Protein AF-A0A5B8VPE6-F1 (afdb_monomer_lite)

Organism: NCBI:txid496057

Secondary structure (DSSP, 8-state):
-PPP-HHHHHHTSBGGGSTT--HHHHHHHHHTT--BHHHHHTS-HHHHHHHHGGGGG--

Structure (mmCIF, N/CA/C/O backbone):
data_AF-A0A5B8VPE6-F1
#
_entry.id   AF-A0A5B8VPE6-F1
#
loop_
_atom_site.group_PDB
_atom_site.id
_atom_site.type_symbol
_atom_site.label_atom_id
_atom_site.label_alt_id
_atom_site.label_comp_id
_atom_site.label_asym_id
_atom_site.label_entity_id
_atom_site.label_seq_id
_atom_site.pdbx_PDB_ins_code
_atom_site.Cartn_x
_atom_site.Cartn_y
_atom_site.Cartn_z
_atom_site.occupancy
_atom_site.B_iso_or_equiv
_atom_site.auth_seq_id
_atom_site.auth_comp_id
_atom_site.auth_asym_id
_atom_site.auth_atom_id
_atom_site.pdbx_PDB_model_num
ATOM 1 N N . MET A 1 1 ? 8.301 -11.842 -28.275 1.00 53.31 1 MET A N 1
ATOM 2 C CA . MET A 1 1 ? 7.914 -10.642 -27.503 1.00 53.31 1 MET A CA 1
ATOM 3 C C . MET A 1 1 ? 8.399 -10.845 -26.080 1.00 53.31 1 MET A C 1
ATOM 5 O O . MET A 1 1 ? 8.017 -11.839 -25.480 1.00 53.31 1 MET A O 1
ATOM 9 N N . ALA A 1 2 ? 9.296 -9.995 -25.581 1.00 67.56 2 ALA A N 1
ATOM 10 C CA . ALA A 1 2 ? 9.684 -10.029 -24.174 1.00 67.56 2 ALA A CA 1
ATOM 11 C C . ALA A 1 2 ? 8.592 -9.311 -23.373 1.00 67.56 2 ALA A C 1
ATOM 13 O O . ALA A 1 2 ? 8.332 -8.135 -23.616 1.00 67.56 2 ALA A O 1
ATOM 14 N N . PHE A 1 3 ? 7.909 -10.029 -22.485 1.00 79.25 3 PHE A N 1
ATOM 15 C CA . PHE A 1 3 ? 7.001 -9.411 -21.522 1.00 79.25 3 PHE A CA 1
ATOM 16 C C . PHE A 1 3 ? 7.828 -8.815 -20.376 1.00 79.25 3 PHE A C 1
ATOM 18 O O . PHE A 1 3 ? 8.841 -9.394 -19.982 1.00 79.25 3 PHE A O 1
ATOM 25 N N . GLY A 1 4 ? 7.417 -7.653 -19.870 1.00 84.06 4 GLY A N 1
ATOM 26 C CA . GLY A 1 4 ? 8.051 -7.016 -18.718 1.00 84.06 4 GLY A CA 1
ATOM 27 C C . GLY A 1 4 ? 7.822 -7.800 -17.418 1.00 84.06 4 GLY A C 1
ATOM 28 O O . GLY A 1 4 ? 6.819 -8.503 -17.267 1.00 84.06 4 GLY A O 1
ATOM 29 N N . VAL A 1 5 ? 8.773 -7.709 -16.483 1.00 92.06 5 VAL A N 1
ATOM 30 C CA . VAL A 1 5 ? 8.757 -8.417 -15.183 1.00 92.06 5 VAL A CA 1
ATOM 31 C C . VAL A 1 5 ? 8.350 -7.511 -14.016 1.00 92.06 5 VAL A C 1
ATOM 33 O O . VAL A 1 5 ? 8.402 -7.920 -12.856 1.00 92.06 5 VAL A O 1
ATOM 36 N N . GLU A 1 6 ? 7.927 -6.278 -14.297 1.00 92.50 6 GLU A N 1
ATOM 37 C CA . GLU A 1 6 ? 7.673 -5.237 -13.300 1.00 92.50 6 GLU A CA 1
ATOM 38 C C . GLU A 1 6 ? 6.605 -5.677 -12.302 1.00 92.50 6 GLU A C 1
ATOM 40 O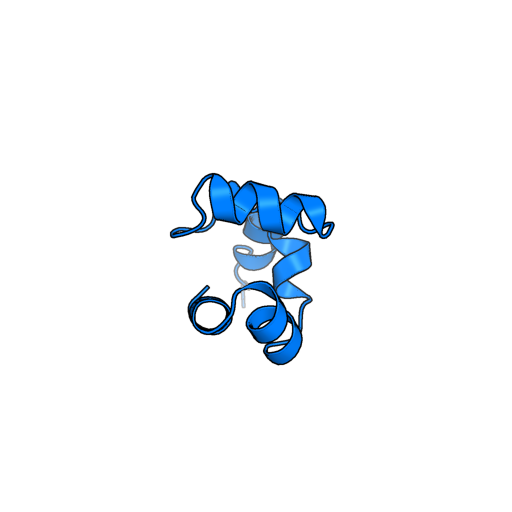 O . GLU A 1 6 ? 6.794 -5.531 -11.098 1.00 92.50 6 GLU A O 1
ATOM 45 N N . LYS A 1 7 ? 5.507 -6.284 -12.771 1.00 90.19 7 LYS A N 1
ATOM 46 C CA . LYS A 1 7 ? 4.423 -6.726 -11.881 1.00 90.19 7 LYS A CA 1
ATOM 47 C C . LYS A 1 7 ? 4.903 -7.790 -10.889 1.00 90.19 7 LYS A C 1
ATOM 49 O O . LYS A 1 7 ? 4.596 -7.696 -9.704 1.00 90.19 7 LYS A O 1
ATOM 54 N N . GLN A 1 8 ? 5.686 -8.760 -11.362 1.00 94.00 8 GLN A N 1
ATOM 55 C CA . GLN A 1 8 ? 6.248 -9.827 -10.527 1.00 94.00 8 GLN A CA 1
ATOM 56 C C . GLN A 1 8 ? 7.294 -9.285 -9.551 1.00 94.00 8 GLN A C 1
ATOM 58 O O . GLN A 1 8 ? 7.297 -9.658 -8.380 1.00 94.00 8 GLN A O 1
ATOM 63 N N . PHE A 1 9 ? 8.145 -8.368 -10.012 1.00 94.88 9 PHE A N 1
ATOM 64 C CA . PHE A 1 9 ? 9.122 -7.694 -9.166 1.00 94.88 9 PHE A CA 1
ATOM 65 C C . PHE A 1 9 ? 8.440 -6.898 -8.044 1.00 94.88 9 PHE A C 1
ATOM 67 O O . PHE A 1 9 ? 8.784 -7.057 -6.873 1.00 94.88 9 PHE A O 1
ATOM 74 N N . LEU A 1 10 ? 7.431 -6.088 -8.384 1.00 96.00 10 LEU A N 1
ATOM 75 C CA . LEU A 1 10 ? 6.688 -5.274 -7.422 1.00 96.00 10 LEU A CA 1
ATOM 76 C C . LEU A 1 10 ? 5.921 -6.133 -6.413 1.00 96.00 10 LEU A C 1
ATOM 78 O O . LEU A 1 10 ? 5.921 -5.802 -5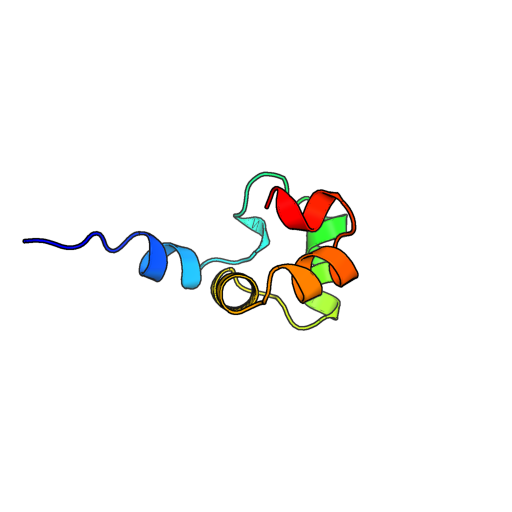.231 1.00 96.00 10 LEU A O 1
ATOM 82 N N . ALA A 1 11 ? 5.325 -7.250 -6.840 1.00 96.00 11 ALA A N 1
ATOM 83 C CA . ALA A 1 11 ? 4.554 -8.151 -5.980 1.00 96.00 11 ALA A CA 1
ATOM 84 C C . ALA A 1 11 ? 5.337 -8.635 -4.739 1.00 96.00 11 ALA A C 1
ATOM 86 O O . ALA A 1 11 ? 4.755 -8.819 -3.667 1.00 96.00 11 ALA A O 1
ATOM 87 N N . LEU A 1 12 ? 6.664 -8.776 -4.853 1.00 95.88 12 LEU A N 1
ATOM 88 C CA . LEU A 1 12 ? 7.545 -9.216 -3.765 1.00 95.88 12 LEU A CA 1
ATOM 89 C C . LEU A 1 12 ? 7.846 -8.121 -2.731 1.00 95.88 12 LEU A C 1
ATOM 91 O O . LEU A 1 12 ? 8.341 -8.425 -1.641 1.00 95.88 12 LEU A O 1
ATOM 95 N N . LEU A 1 13 ? 7.559 -6.859 -3.048 1.00 97.00 13 LEU A N 1
ATOM 96 C CA . LEU A 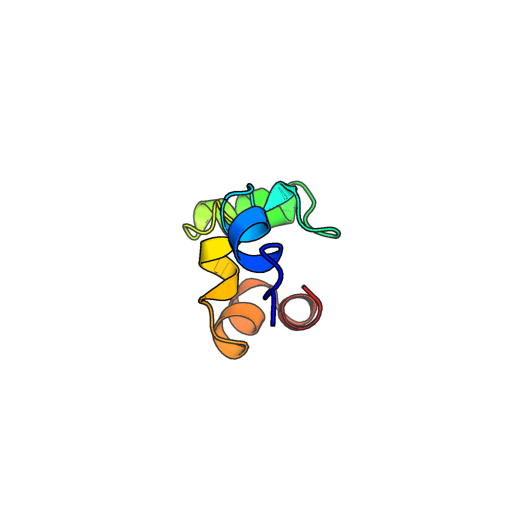1 13 ? 7.864 -5.729 -2.182 1.00 97.00 13 LEU A CA 1
ATOM 97 C C . LEU A 1 13 ? 6.815 -5.563 -1.074 1.00 97.00 13 LEU A C 1
ATOM 99 O O . LEU A 1 13 ? 5.649 -5.948 -1.190 1.00 97.00 13 LEU A O 1
ATOM 103 N N . SER A 1 14 ? 7.244 -4.945 0.028 1.00 97.00 14 SER A N 1
ATOM 104 C CA . SER A 1 14 ? 6.334 -4.520 1.094 1.00 97.00 14 SER A CA 1
ATOM 105 C C . SER A 1 14 ? 5.376 -3.442 0.590 1.00 97.00 14 SER A C 1
ATOM 107 O O . SER A 1 14 ? 5.777 -2.564 -0.173 1.00 97.00 14 SER A O 1
ATOM 109 N N . ILE A 1 15 ? 4.147 -3.437 1.111 1.00 94.62 15 ILE A N 1
ATOM 110 C CA . ILE A 1 15 ? 3.143 -2.413 0.794 1.00 94.62 15 ILE A CA 1
ATOM 111 C C . ILE A 1 15 ? 3.608 -0.977 1.133 1.00 94.62 15 ILE A C 1
ATOM 113 O O . ILE A 1 15 ? 3.161 -0.029 0.499 1.00 94.62 15 ILE A O 1
ATOM 117 N N . ARG A 1 16 ? 4.596 -0.800 2.035 1.00 95.62 16 ARG A N 1
ATOM 118 C CA . ARG A 1 16 ? 5.248 0.508 2.305 1.00 95.62 16 ARG A CA 1
ATOM 119 C C . ARG A 1 16 ? 5.969 1.114 1.097 1.00 95.62 16 ARG A C 1
ATOM 121 O O . ARG A 1 16 ? 6.363 2.273 1.153 1.00 95.62 16 ARG A O 1
ATOM 128 N N . LYS A 1 17 ? 6.250 0.323 0.058 1.00 95.19 17 LYS A N 1
ATOM 129 C CA . LYS A 1 17 ? 6.929 0.794 -1.157 1.00 95.19 17 LYS A CA 1
ATOM 130 C C . LYS A 1 17 ? 5.972 1.436 -2.160 1.00 95.19 17 LYS A C 1
ATOM 132 O O . LYS A 1 17 ? 6.459 2.051 -3.102 1.00 95.19 17 LYS A O 1
ATOM 137 N N . ILE A 1 18 ? 4.656 1.317 -1.967 1.00 92.25 18 ILE A N 1
ATOM 138 C CA . ILE A 1 18 ? 3.684 2.018 -2.804 1.00 92.25 18 ILE A CA 1
ATOM 139 C C . ILE A 1 18 ? 3.713 3.511 -2.438 1.00 92.25 18 ILE A C 1
ATOM 141 O O . ILE A 1 18 ? 3.585 3.850 -1.255 1.00 92.25 18 ILE A O 1
ATOM 145 N N . PRO A 1 19 ? 3.871 4.419 -3.419 1.00 91.56 19 PRO A N 1
ATOM 146 C CA . PRO A 1 19 ? 3.661 5.846 -3.200 1.00 91.56 19 PRO A CA 1
ATOM 147 C C . PRO A 1 19 ? 2.317 6.103 -2.506 1.00 91.56 19 PRO A C 1
ATOM 149 O O . PRO A 1 19 ? 1.359 5.374 -2.719 1.00 91.56 19 PRO A O 1
ATOM 152 N N . MET A 1 20 ? 2.222 7.136 -1.669 1.00 88.75 20 MET A N 1
ATOM 153 C CA . MET A 1 20 ? 1.015 7.457 -0.880 1.00 88.75 20 MET A CA 1
ATOM 154 C C . MET A 1 20 ? 0.715 6.520 0.308 1.00 88.75 20 MET A C 1
ATOM 156 O O . MET A 1 20 ? -0.062 6.899 1.188 1.00 88.75 20 MET A O 1
ATOM 160 N N . VAL A 1 21 ? 1.359 5.351 0.424 1.00 91.31 21 VAL A N 1
ATOM 161 C CA . VAL A 1 21 ? 1.222 4.480 1.607 1.00 91.31 21 VAL A CA 1
ATOM 162 C C . VAL A 1 21 ? 2.171 4.938 2.718 1.00 91.31 21 VAL A C 1
ATOM 164 O O . VAL A 1 21 ? 3.296 4.461 2.867 1.00 91.31 21 VAL A O 1
ATOM 167 N N . GLY A 1 22 ? 1.690 5.888 3.522 1.00 92.06 22 GLY A N 1
ATOM 168 C CA . GLY A 1 22 ? 2.349 6.329 4.753 1.00 92.06 22 GLY A CA 1
ATOM 169 C C . GLY A 1 22 ? 2.197 5.339 5.916 1.00 92.06 22 GLY A C 1
ATOM 170 O O . GLY A 1 22 ? 1.547 4.299 5.809 1.00 92.06 22 GLY A O 1
ATOM 171 N N . GLU A 1 23 ? 2.769 5.677 7.074 1.00 95.31 23 GLU A N 1
ATOM 172 C CA . GLU A 1 23 ? 2.815 4.785 8.242 1.00 95.31 23 GLU A CA 1
ATOM 173 C C . GLU A 1 23 ? 1.435 4.332 8.741 1.00 95.31 23 GLU A C 1
ATOM 175 O O . GLU A 1 23 ? 1.232 3.139 8.967 1.00 95.31 23 GLU A O 1
ATOM 180 N N . LYS A 1 24 ? 0.470 5.253 8.867 1.00 92.00 24 LYS A N 1
ATOM 181 C CA . LYS A 1 24 ? -0.889 4.924 9.334 1.00 92.00 24 LYS A CA 1
ATOM 182 C C . LYS A 1 24 ? -1.586 3.937 8.393 1.00 92.00 24 LYS A C 1
ATOM 184 O O . LYS A 1 24 ? -2.092 2.915 8.849 1.00 92.00 24 LYS A O 1
ATOM 189 N N . THR A 1 25 ? -1.541 4.207 7.087 1.00 90.44 25 THR A N 1
ATOM 190 C CA . THR A 1 25 ? -2.117 3.338 6.050 1.00 90.44 25 THR A CA 1
ATOM 191 C C . THR A 1 25 ? -1.431 1.975 6.025 1.00 90.44 25 THR A C 1
ATOM 193 O O . THR A 1 25 ? -2.099 0.948 5.951 1.00 90.44 25 THR A O 1
ATOM 196 N N . TYR A 1 26 ? -0.102 1.937 6.171 1.00 93.94 26 TYR A N 1
ATOM 197 C CA . TYR A 1 26 ? 0.633 0.681 6.292 1.00 93.94 26 TYR A CA 1
ATOM 198 C C . TYR A 1 26 ? 0.180 -0.153 7.494 1.00 93.94 26 TYR A C 1
ATOM 200 O O . TYR A 1 26 ? -0.032 -1.355 7.348 1.00 93.94 26 TYR A O 1
ATOM 208 N N . ILE A 1 27 ? 0.066 0.455 8.682 1.00 94.81 27 ILE A N 1
ATOM 209 C CA . ILE A 1 27 ? -0.346 -0.263 9.897 1.00 94.81 27 ILE A CA 1
ATOM 210 C C . ILE A 1 27 ? -1.750 -0.834 9.705 1.00 94.81 27 ILE A C 1
ATOM 212 O O . ILE A 1 27 ? -1.967 -2.009 9.994 1.00 94.81 27 ILE A O 1
ATOM 216 N N . GLN A 1 28 ? -2.672 -0.038 9.157 1.00 91.56 28 GLN A N 1
ATOM 217 C CA . GLN A 1 28 ? -4.026 -0.485 8.847 1.00 91.56 28 GLN A CA 1
ATOM 218 C C . GLN A 1 28 ? -4.000 -1.707 7.916 1.00 91.56 28 GLN A C 1
ATOM 220 O O . GLN A 1 28 ? -4.481 -2.769 8.306 1.00 91.56 28 GLN A O 1
ATOM 225 N N . LEU A 1 29 ? -3.373 -1.588 6.737 1.00 91.81 29 LEU A N 1
ATOM 226 C CA . LEU A 1 29 ? -3.253 -2.663 5.739 1.00 91.81 29 LEU A CA 1
ATOM 227 C C . LEU A 1 29 ? -2.614 -3.929 6.319 1.00 91.81 29 LEU A C 1
ATOM 229 O O . LEU A 1 29 ? -3.119 -5.034 6.120 1.00 91.81 29 LEU A O 1
ATOM 233 N N . ARG A 1 30 ? -1.552 -3.782 7.113 1.00 93.50 30 ARG A N 1
ATOM 234 C CA . ARG A 1 30 ? -0.885 -4.916 7.758 1.00 93.50 30 ARG A CA 1
ATOM 235 C C . ARG A 1 30 ? -1.772 -5.616 8.786 1.00 93.50 30 ARG A C 1
ATOM 237 O O . ARG A 1 30 ? -1.757 -6.844 8.826 1.00 93.50 30 ARG A O 1
ATOM 244 N N . ASN A 1 31 ? -2.556 -4.873 9.566 1.00 93.75 31 ASN A N 1
ATOM 245 C CA . ASN A 1 31 ? -3.498 -5.447 10.532 1.00 93.75 31 ASN A CA 1
ATOM 246 C C . ASN A 1 31 ? -4.630 -6.236 9.851 1.00 93.75 31 ASN A C 1
ATOM 248 O O . ASN A 1 31 ? -5.187 -7.140 10.462 1.00 93.75 31 ASN A O 1
ATOM 252 N N . MET A 1 32 ? -4.934 -5.940 8.584 1.00 90.75 32 MET A N 1
ATOM 253 C CA . MET A 1 32 ? -5.902 -6.687 7.767 1.00 90.75 32 MET A CA 1
ATOM 254 C C . MET A 1 32 ? -5.269 -7.833 6.965 1.00 90.75 32 MET A C 1
ATOM 256 O O . MET A 1 32 ? -5.927 -8.426 6.117 1.00 90.75 32 MET A O 1
ATOM 260 N N . GLY A 1 33 ? -3.991 -8.149 7.200 1.00 91.31 33 GLY A N 1
ATOM 261 C CA . GLY A 1 33 ? -3.308 -9.237 6.502 1.00 91.31 33 GLY A CA 1
ATOM 262 C C . GLY A 1 33 ? -2.757 -8.866 5.122 1.00 91.31 33 GLY A C 1
ATOM 263 O O . GLY A 1 33 ? -2.500 -9.760 4.323 1.00 91.31 33 GLY A O 1
ATOM 264 N N . VAL A 1 34 ? -2.512 -7.577 4.847 1.00 93.31 34 VAL A N 1
ATOM 265 C CA . VAL A 1 34 ? -1.980 -7.071 3.563 1.00 93.31 34 VAL A CA 1
ATOM 266 C C . VAL A 1 34 ? -0.545 -6.528 3.717 1.00 93.31 34 VAL A C 1
ATOM 268 O O . VAL A 1 34 ? -0.316 -5.318 3.666 1.00 93.31 34 VAL A O 1
ATOM 271 N N . PRO A 1 35 ? 0.474 -7.379 3.952 1.00 94.19 35 PRO A N 1
ATOM 272 C CA . PRO A 1 35 ? 1.845 -6.913 4.180 1.00 94.19 35 PRO A CA 1
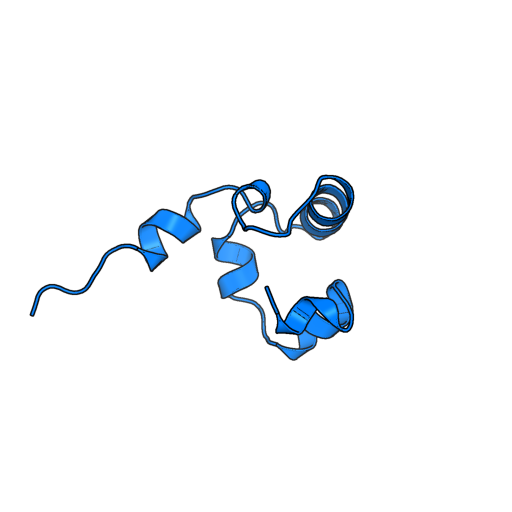ATOM 273 C C . PRO A 1 35 ? 2.630 -6.612 2.888 1.00 94.19 35 PRO A C 1
ATOM 275 O O . PRO A 1 35 ? 3.646 -5.905 2.938 1.00 94.19 35 PRO A O 1
ATOM 278 N N . LYS A 1 36 ? 2.200 -7.163 1.744 1.00 96.81 36 LYS A N 1
ATOM 279 C CA . LYS A 1 36 ? 2.909 -7.134 0.454 1.00 96.81 36 LYS A CA 1
ATOM 280 C C . LYS A 1 36 ? 2.038 -6.562 -0.661 1.00 96.81 36 LYS A C 1
ATOM 282 O O . LYS A 1 36 ? 0.815 -6.643 -0.596 1.00 96.81 36 LYS A O 1
ATOM 287 N N . ILE A 1 37 ? 2.689 -6.045 -1.703 1.00 95.81 37 ILE A N 1
ATOM 288 C CA . ILE A 1 37 ? 2.015 -5.527 -2.904 1.00 95.81 37 ILE A CA 1
ATOM 289 C C . ILE A 1 37 ? 1.235 -6.635 -3.621 1.00 95.81 37 ILE A C 1
ATOM 291 O O . ILE A 1 37 ? 0.150 -6.372 -4.125 1.00 95.81 37 ILE A O 1
ATOM 295 N N . GLN A 1 38 ? 1.717 -7.881 -3.621 1.00 96.00 38 GLN A N 1
ATOM 296 C CA . GLN A 1 38 ? 0.972 -8.992 -4.222 1.00 96.00 38 GLN A CA 1
ATOM 297 C C . GLN A 1 38 ? -0.468 -9.087 -3.697 1.00 96.00 38 GLN A C 1
ATOM 299 O O . GLN A 1 38 ? -1.408 -9.166 -4.478 1.00 96.00 38 GLN A O 1
ATOM 304 N N . THR A 1 39 ? -0.637 -9.020 -2.376 1.00 93.44 39 THR A N 1
ATOM 305 C CA . THR A 1 39 ? -1.935 -9.225 -1.729 1.00 93.44 39 THR A CA 1
ATOM 306 C C . THR A 1 39 ? -2.949 -8.165 -2.145 1.00 93.44 39 THR A C 1
ATOM 308 O O . THR A 1 39 ? -4.114 -8.484 -2.329 1.00 93.44 39 THR A O 1
ATOM 311 N N . ILE A 1 40 ? -2.514 -6.914 -2.333 1.00 90.88 40 ILE A N 1
ATOM 312 C CA . ILE A 1 40 ? -3.404 -5.833 -2.771 1.00 90.88 40 ILE A CA 1
ATOM 313 C C . ILE A 1 40 ? -3.739 -5.935 -4.266 1.00 90.88 40 ILE A C 1
ATOM 315 O O . ILE A 1 40 ? -4.853 -5.622 -4.663 1.00 90.88 40 ILE A O 1
ATOM 319 N N . GLN A 1 41 ? -2.810 -6.439 -5.089 1.00 91.62 41 GLN A N 1
ATOM 320 C CA . GLN A 1 41 ? -3.038 -6.687 -6.521 1.00 91.62 41 GLN A CA 1
ATOM 321 C C . GLN A 1 41 ? -4.064 -7.799 -6.790 1.00 91.62 41 GLN A C 1
ATOM 323 O O . GLN A 1 41 ? -4.587 -7.885 -7.901 1.00 91.62 41 GLN A O 1
ATOM 328 N N . GLU A 1 42 ? -4.319 -8.658 -5.803 1.00 92.25 42 GLU A N 1
ATOM 329 C CA . GLU A 1 42 ? -5.308 -9.740 -5.851 1.00 92.25 42 GLU A CA 1
ATOM 330 C C . GLU A 1 42 ? -6.687 -9.294 -5.322 1.00 92.25 42 GLU A C 1
ATOM 332 O O . GLU A 1 42 ? -7.664 -10.031 -5.452 1.00 92.25 42 GLU A O 1
ATOM 337 N N . MET A 1 43 ? -6.792 -8.090 -4.742 1.00 90.56 43 MET A N 1
ATOM 338 C CA . MET A 1 43 ? -8.052 -7.555 -4.224 1.00 90.56 43 MET A CA 1
ATOM 339 C C . MET A 1 43 ? -8.938 -6.991 -5.328 1.00 90.56 43 MET A C 1
ATOM 341 O O . MET A 1 43 ? -8.480 -6.406 -6.308 1.00 90.56 43 MET A O 1
ATOM 345 N N . THR A 1 44 ? -10.246 -7.100 -5.121 1.00 90.81 44 THR A N 1
ATOM 346 C CA . THR A 1 44 ? -11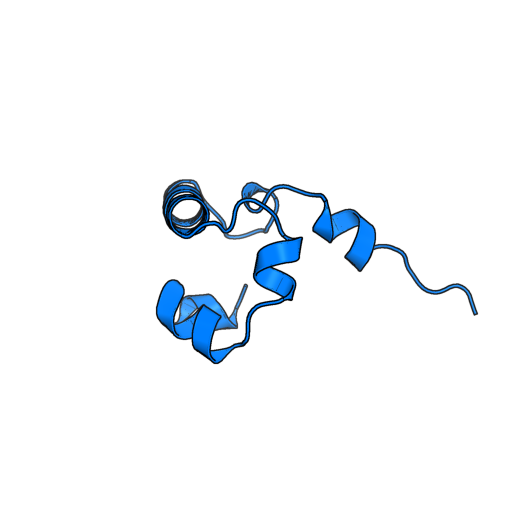.225 -6.434 -5.973 1.00 90.81 44 THR A CA 1
ATOM 347 C C . THR A 1 44 ? -11.311 -4.936 -5.642 1.00 90.81 44 THR A C 1
ATOM 349 O O . THR A 1 44 ? -11.104 -4.547 -4.484 1.00 90.81 44 THR A O 1
ATOM 352 N N . PRO A 1 45 ? -11.676 -4.076 -6.613 1.00 87.31 45 PRO A N 1
ATOM 353 C CA . PRO A 1 45 ? -11.866 -2.646 -6.365 1.00 87.31 45 PRO A CA 1
ATOM 354 C C . PRO A 1 45 ? -12.867 -2.342 -5.238 1.00 87.31 45 PRO A C 1
ATOM 356 O O . PRO A 1 45 ? -12.657 -1.419 -4.455 1.00 87.31 45 PRO A O 1
ATOM 359 N N . ASP A 1 46 ? -13.927 -3.146 -5.089 1.00 90.06 46 ASP A N 1
ATOM 360 C CA . ASP A 1 46 ? -14.904 -2.969 -4.008 1.00 90.06 46 ASP A CA 1
ATOM 361 C C . ASP A 1 46 ? -14.311 -3.281 -2.625 1.00 90.06 46 ASP A C 1
ATOM 363 O O . ASP A 1 46 ? -14.596 -2.575 -1.655 1.00 90.06 46 ASP A O 1
ATOM 367 N N . THR A 1 47 ? -13.440 -4.291 -2.533 1.00 88.81 47 THR A N 1
ATOM 368 C CA . THR A 1 47 ? -12.722 -4.622 -1.296 1.00 88.81 47 THR A CA 1
ATOM 369 C C . THR A 1 47 ? -11.779 -3.484 -0.919 1.00 88.81 47 THR A C 1
ATOM 371 O O . THR A 1 47 ? -11.778 -3.021 0.221 1.00 88.81 47 THR A O 1
ATOM 374 N N . MET A 1 48 ? -11.042 -2.965 -1.900 1.00 87.88 48 MET A N 1
ATOM 375 C CA . MET A 1 48 ? -10.141 -1.828 -1.724 1.00 87.88 48 MET A CA 1
ATOM 376 C C . MET A 1 48 ? -10.866 -0.568 -1.251 1.00 87.88 48 MET A C 1
ATOM 378 O O . MET A 1 48 ? -10.428 0.087 -0.302 1.00 87.88 48 MET A O 1
ATOM 382 N N . GLN A 1 49 ? -12.017 -0.260 -1.850 1.00 88.31 49 GLN A N 1
ATOM 383 C CA . GLN A 1 49 ? -12.847 0.872 -1.451 1.00 88.31 49 GLN A CA 1
ATOM 384 C C . GLN A 1 49 ? -13.422 0.706 -0.035 1.00 88.31 49 GLN A C 1
ATOM 386 O O . GLN A 1 49 ? -13.460 1.673 0.723 1.00 88.31 49 GLN A O 1
ATOM 391 N N . ARG A 1 50 ? -13.821 -0.505 0.372 1.00 86.69 50 ARG A N 1
ATOM 392 C CA . ARG A 1 50 ? -14.284 -0.768 1.750 1.00 86.69 50 ARG A CA 1
ATOM 393 C C . ARG A 1 50 ? -13.184 -0.561 2.789 1.00 86.69 50 ARG A C 1
ATOM 395 O O . ARG A 1 50 ? -13.468 -0.113 3.895 1.00 86.69 50 ARG A O 1
ATOM 402 N N . ILE A 1 51 ? -11.945 -0.886 2.431 1.00 83.06 51 ILE A N 1
ATOM 403 C CA . ILE A 1 51 ? -10.797 -0.834 3.335 1.00 83.06 51 ILE A CA 1
ATOM 404 C C . ILE A 1 51 ? -10.217 0.586 3.455 1.00 83.06 51 ILE A C 1
ATOM 406 O O . ILE A 1 51 ? -9.917 1.046 4.559 1.00 83.06 51 ILE A O 1
ATOM 410 N N . LEU A 1 52 ? -10.037 1.273 2.323 1.00 84.44 52 LEU A N 1
ATOM 411 C CA . LEU A 1 52 ? -9.324 2.555 2.231 1.00 84.44 52 LEU A CA 1
ATOM 412 C C . LEU A 1 52 ? -10.248 3.750 1.927 1.00 84.44 52 LEU A C 1
ATOM 414 O O . LEU A 1 52 ? -9.780 4.886 1.811 1.00 84.44 52 LEU A O 1
ATOM 418 N N . GLY A 1 53 ? -11.557 3.521 1.796 1.00 84.06 53 GLY A N 1
ATOM 419 C CA . GLY A 1 53 ? -12.537 4.547 1.441 1.00 84.06 53 GLY A CA 1
ATOM 420 C C . GLY A 1 53 ? -12.330 5.076 0.020 1.00 84.06 53 GLY A C 1
ATOM 421 O O . GLY A 1 53 ? -11.967 4.340 -0.901 1.00 84.06 53 GLY A O 1
ATOM 422 N N . ALA A 1 54 ? -12.522 6.383 -0.168 1.00 78.19 54 ALA A N 1
ATOM 423 C CA . ALA A 1 54 ? -12.281 7.046 -1.453 1.00 78.19 54 ALA A CA 1
ATOM 424 C C . ALA A 1 54 ? -10.831 6.875 -1.956 1.00 78.19 54 ALA A C 1
ATOM 426 O O . ALA A 1 54 ? -10.603 6.825 -3.161 1.00 78.19 54 ALA A O 1
ATOM 427 N N . ASN A 1 55 ? -9.862 6.706 -1.047 1.00 75.75 55 ASN A N 1
ATOM 428 C CA . ASN A 1 55 ? -8.448 6.530 -1.393 1.00 75.75 55 ASN A CA 1
ATOM 429 C C . ASN A 1 55 ? -8.131 5.139 -1.967 1.00 75.75 55 ASN A C 1
ATOM 431 O O . ASN A 1 55 ? -7.078 4.961 -2.571 1.00 75.75 55 ASN A O 1
ATOM 435 N N . GLY A 1 56 ? -9.027 4.158 -1.801 1.00 72.94 56 GLY A N 1
ATOM 436 C CA . GLY A 1 56 ? -8.835 2.792 -2.301 1.00 72.94 56 GLY A CA 1
ATOM 437 C C . GLY A 1 56 ? -8.919 2.642 -3.818 1.00 72.94 56 GLY A C 1
ATOM 438 O O . GLY A 1 56 ? -8.593 1.579 -4.326 1.00 72.94 56 GLY A O 1
ATOM 439 N N . MET A 1 57 ? -9.344 3.687 -4.533 1.00 73.69 57 MET A N 1
ATOM 440 C CA . MET A 1 57 ? -9.469 3.694 -5.998 1.00 73.69 57 MET A CA 1
ATOM 441 C C . MET A 1 57 ? -8.291 4.375 -6.708 1.00 73.69 57 MET A C 1
ATOM 443 O O . MET A 1 57 ? -8.218 4.340 -7.933 1.00 73.69 57 MET A O 1
ATOM 447 N N . THR A 1 58 ? -7.393 5.012 -5.953 1.00 73.38 58 THR A N 1
A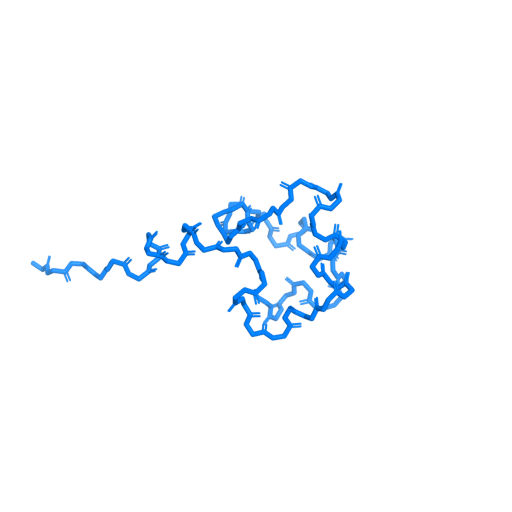TOM 448 C CA . THR A 1 58 ? -6.277 5.820 -6.484 1.00 73.38 58 THR A CA 1
ATOM 449 C C . THR A 1 58 ? -4.911 5.171 -6.217 1.00 73.38 58 THR A C 1
ATOM 451 O O . THR A 1 58 ? -3.888 5.700 -6.646 1.00 73.38 58 THR A O 1
ATOM 454 N N . ILE A 1 59 ? -4.898 4.056 -5.478 1.00 66.06 59 ILE A N 1
ATOM 455 C CA . ILE A 1 59 ? -3.709 3.285 -5.082 1.00 66.06 59 ILE A CA 1
ATOM 456 C C . ILE A 1 59 ? -3.481 2.118 -6.039 1.00 66.06 59 ILE A C 1
ATOM 458 O O . ILE A 1 59 ? -4.481 1.467 -6.411 1.00 66.06 59 ILE A O 1
#

Sequence (59 aa):
MAFGVEKQFLALLSIRKIPMVGEKTYIQLRNMGVPKIQTIQEMTPDTMQRILGANGMTI

pLDDT: mean 88.75, std 8.66, range [53.31, 97.0]

Foldseek 3Di:
DDDDCVVVVQQADFPCPDPPCDDVNQVQCVVVVNGGPVVLVPDDLVRQCVRPPPVSNVD

InterPro domains:
  IPR043502 DNA/RNA polymerase superfamily [SSF56672] (7-57)

Radius of gyration: 12.03 Å; chains: 1; bounding box: 25×18×38 Å